Protein AF-A0A538I525-F1 (afdb_monomer_lite)

pLDDT: mean 87.42, std 13.04, range [53.28, 98.25]

Structure (mmCIF, N/CA/C/O backbone):
data_AF-A0A538I525-F1
#
_entry.id   AF-A0A538I525-F1
#
loop_
_atom_site.group_PDB
_atom_site.id
_atom_site.type_symbol
_atom_site.label_atom_id
_atom_site.label_alt_id
_atom_site.label_comp_id
_atom_site.label_asym_id
_atom_site.label_entity_id
_atom_site.label_seq_id
_atom_site.pdbx_PDB_ins_code
_atom_site.Cartn_x
_atom_site.Cartn_y
_atom_site.Cartn_z
_atom_site.occupancy
_atom_site.B_iso_or_equiv
_atom_site.auth_seq_id
_atom_site.auth_comp_id
_atom_site.auth_asym_id
_atom_site.auth_atom_id
_atom_site.pdbx_PDB_model_num
ATOM 1 N N . MET A 1 1 ? 102.175 -45.400 -21.040 1.00 53.28 1 MET A N 1
ATOM 2 C CA . MET A 1 1 ? 102.011 -44.326 -20.028 1.00 53.28 1 MET A CA 1
ATOM 3 C C . MET A 1 1 ? 101.900 -43.017 -20.811 1.00 53.28 1 MET A C 1
ATOM 5 O O . MET A 1 1 ? 102.855 -42.708 -21.497 1.00 53.28 1 MET A O 1
ATOM 9 N N . LYS A 1 2 ? 100.787 -42.285 -20.923 1.00 54.47 2 LYS A N 1
ATOM 10 C CA . LYS A 1 2 ? 99.696 -41.923 -19.998 1.00 54.47 2 LYS A CA 1
ATOM 11 C C . LYS A 1 2 ? 98.365 -41.779 -20.775 1.00 54.47 2 LYS A C 1
ATOM 13 O O . LYS A 1 2 ? 98.416 -41.324 -21.911 1.00 54.47 2 LYS A O 1
ATOM 18 N N . PRO A 1 3 ? 97.205 -42.085 -20.170 1.00 57.78 3 PRO A N 1
ATOM 19 C CA . PRO A 1 3 ? 95.900 -41.742 -20.735 1.00 57.78 3 PRO A CA 1
ATOM 20 C C . PRO A 1 3 ? 95.542 -40.266 -20.467 1.00 57.78 3 PRO A C 1
ATOM 22 O O . PRO A 1 3 ? 95.746 -39.764 -19.357 1.00 57.78 3 PRO A O 1
ATOM 25 N N . GLU A 1 4 ? 95.002 -39.572 -21.472 1.00 63.59 4 GLU A N 1
ATOM 26 C CA . GLU A 1 4 ? 94.373 -38.255 -21.308 1.00 63.59 4 GLU A CA 1
ATOM 27 C C . GLU A 1 4 ? 93.048 -38.390 -20.542 1.00 63.59 4 GLU A C 1
ATOM 29 O O . GLU A 1 4 ? 92.249 -39.293 -20.789 1.00 63.59 4 GLU A O 1
ATOM 34 N N . ARG A 1 5 ? 92.827 -37.503 -19.566 1.00 67.88 5 ARG A N 1
ATOM 35 C CA . ARG A 1 5 ? 91.608 -37.475 -18.744 1.00 67.88 5 ARG A CA 1
ATOM 36 C C . ARG A 1 5 ? 90.490 -36.714 -19.475 1.00 67.88 5 ARG A C 1
ATOM 38 O O . ARG A 1 5 ? 90.783 -35.672 -20.060 1.00 67.88 5 ARG A O 1
ATOM 45 N N . PRO A 1 6 ? 89.217 -37.145 -19.389 1.00 64.31 6 PRO A N 1
ATOM 46 C CA . PRO A 1 6 ? 88.104 -36.377 -19.941 1.00 64.31 6 PRO A CA 1
ATOM 47 C C . PRO A 1 6 ? 87.942 -35.046 -19.189 1.00 64.31 6 PRO A C 1
ATOM 49 O O . PRO A 1 6 ? 88.031 -34.999 -17.957 1.00 64.31 6 PRO A O 1
ATOM 52 N N . ARG A 1 7 ? 87.715 -33.951 -19.932 1.00 65.25 7 ARG A N 1
ATOM 53 C CA . ARG A 1 7 ? 87.391 -32.636 -19.354 1.00 65.25 7 ARG A CA 1
ATOM 54 C C . ARG A 1 7 ? 86.102 -32.744 -18.538 1.00 65.25 7 ARG A C 1
ATOM 56 O O . ARG A 1 7 ? 85.085 -33.207 -19.044 1.00 65.25 7 ARG A O 1
ATOM 63 N N . ARG A 1 8 ? 86.155 -32.275 -17.288 1.00 61.44 8 ARG A N 1
ATOM 64 C CA . ARG A 1 8 ? 84.980 -32.025 -16.445 1.00 61.44 8 ARG A CA 1
ATOM 65 C C . ARG A 1 8 ? 84.056 -31.027 -17.149 1.00 61.44 8 ARG A C 1
ATOM 67 O O . ARG A 1 8 ?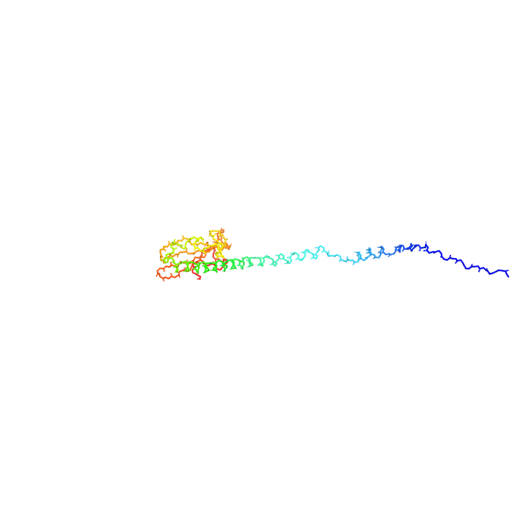 84.501 -29.951 -17.532 1.00 61.44 8 ARG A O 1
ATOM 74 N N . SER A 1 9 ? 82.790 -31.395 -17.297 1.00 62.44 9 SER A N 1
ATOM 75 C CA . SER A 1 9 ? 81.689 -30.505 -17.655 1.00 62.44 9 SER A CA 1
ATOM 76 C C . SER A 1 9 ? 81.381 -29.580 -16.474 1.00 62.44 9 SER A C 1
ATOM 78 O O . SER A 1 9 ? 81.023 -30.062 -15.398 1.00 62.44 9 SER A O 1
ATOM 80 N N . ASP A 1 10 ? 81.553 -28.273 -16.669 1.00 64.31 10 ASP A N 1
ATOM 81 C CA . ASP A 1 10 ? 81.175 -27.247 -15.696 1.00 64.31 10 ASP A CA 1
ATOM 82 C C . ASP A 1 10 ? 79.647 -27.243 -15.487 1.00 64.31 10 ASP A C 1
ATOM 84 O O . ASP A 1 10 ? 78.903 -27.123 -16.462 1.00 64.31 10 ASP A O 1
ATOM 88 N N . PRO A 1 11 ? 79.141 -27.330 -14.244 1.00 60.34 11 PRO A N 1
ATOM 89 C CA . PRO A 1 11 ? 77.705 -27.339 -13.953 1.00 60.34 11 PRO A CA 1
ATOM 90 C C . PRO A 1 11 ? 77.074 -25.937 -13.932 1.00 60.34 11 PRO A C 1
ATOM 92 O O . PRO A 1 11 ? 75.930 -25.791 -13.513 1.00 60.34 11 PRO A O 1
ATOM 95 N N . ASN A 1 12 ? 77.797 -24.898 -14.362 1.00 60.94 12 ASN A N 1
ATOM 96 C CA . ASN A 1 12 ? 77.364 -23.509 -14.216 1.00 60.94 12 ASN A CA 1
ATOM 97 C C . ASN A 1 12 ? 77.136 -22.806 -15.558 1.00 60.94 12 ASN A C 1
ATOM 99 O O . ASN A 1 12 ? 77.513 -21.652 -15.752 1.00 60.94 12 ASN A O 1
ATOM 103 N N . GLN A 1 13 ? 76.500 -23.510 -16.496 1.00 60.50 13 GLN A N 1
ATOM 104 C CA . GLN A 1 13 ? 75.920 -22.876 -17.671 1.00 60.50 13 GLN A CA 1
ATOM 105 C C . GLN A 1 13 ? 74.437 -22.630 -17.403 1.00 60.50 13 GLN A C 1
ATOM 107 O O . GLN A 1 13 ? 73.587 -23.493 -17.612 1.00 60.50 13 GLN A O 1
ATOM 112 N N . ALA A 1 14 ? 74.137 -21.438 -16.885 1.00 59.53 14 ALA A N 1
ATOM 113 C CA . ALA A 1 14 ? 72.773 -20.935 -16.832 1.00 59.53 14 ALA A CA 1
ATOM 114 C C . ALA A 1 14 ? 72.164 -20.993 -18.248 1.00 59.53 14 ALA A C 1
ATOM 116 O O . ALA A 1 14 ? 72.837 -20.578 -19.197 1.00 59.53 14 ALA A O 1
ATOM 117 N N . PRO A 1 15 ? 70.918 -21.469 -18.436 1.00 55.16 15 PRO A N 1
ATOM 118 C CA . PRO A 1 15 ? 70.257 -21.385 -19.730 1.00 55.16 15 PRO A CA 1
ATOM 119 C C . PRO A 1 15 ? 69.886 -19.922 -20.012 1.00 55.16 15 PRO A C 1
ATOM 121 O O . PRO A 1 15 ? 68.769 -19.471 -19.776 1.00 55.16 15 PRO A O 1
ATOM 124 N N . THR A 1 16 ? 70.838 -19.145 -20.520 1.00 62.81 16 THR A N 1
ATOM 125 C CA . THR A 1 16 ? 70.601 -17.832 -21.120 1.00 62.81 16 THR A CA 1
ATOM 126 C C . THR A 1 16 ? 70.180 -18.013 -22.571 1.00 62.81 16 THR A C 1
ATOM 128 O O . THR A 1 16 ? 70.937 -17.763 -23.500 1.00 62.81 16 THR A O 1
ATOM 131 N N . GLN A 1 17 ? 68.922 -18.394 -22.775 1.00 61.09 17 GLN A N 1
ATOM 132 C CA . GLN A 1 17 ? 68.267 -18.213 -24.065 1.00 61.09 17 GLN A CA 1
ATOM 133 C C . GLN A 1 17 ? 66.897 -17.580 -23.818 1.00 61.09 17 GLN A C 1
ATOM 135 O O . GLN A 1 17 ? 65.864 -18.242 -23.785 1.00 61.09 17 GLN A O 1
ATOM 140 N N . LYS A 1 18 ? 66.878 -16.254 -23.630 1.00 59.84 18 LYS A N 1
ATOM 141 C CA . LYS A 1 18 ? 65.666 -15.478 -23.913 1.00 59.84 18 LYS A CA 1
ATOM 142 C C . LYS A 1 18 ? 65.419 -15.639 -25.407 1.00 59.84 18 LYS A C 1
ATOM 144 O O . LYS A 1 18 ? 66.029 -14.924 -26.194 1.00 59.84 18 LYS A O 1
ATOM 149 N N . ASP A 1 19 ? 64.578 -16.593 -25.794 1.00 59.38 19 ASP A N 1
ATOM 150 C CA . ASP A 1 19 ? 64.168 -16.762 -27.182 1.00 59.38 19 ASP A CA 1
ATOM 151 C C . ASP A 1 19 ? 63.598 -15.429 -27.691 1.00 59.38 19 ASP A C 1
ATOM 153 O O . ASP A 1 19 ? 62.492 -15.035 -27.296 1.00 59.38 19 ASP A O 1
ATOM 157 N N . PRO A 1 20 ? 64.290 -14.717 -28.603 1.00 58.16 20 PRO A N 1
ATOM 158 C CA . PRO A 1 20 ? 63.890 -13.376 -29.039 1.00 58.16 20 PRO A CA 1
ATOM 159 C C . PRO A 1 20 ? 62.610 -13.395 -29.899 1.00 58.16 20 PRO A C 1
ATOM 161 O O . PRO A 1 20 ? 62.186 -12.378 -30.439 1.00 58.16 20 PRO A O 1
ATOM 164 N N . LYS A 1 21 ? 61.976 -14.567 -30.033 1.00 57.88 21 LYS A N 1
ATOM 165 C CA . LYS A 1 21 ? 60.817 -14.846 -30.884 1.00 57.88 21 LYS A CA 1
ATOM 166 C C . LYS A 1 21 ? 59.501 -15.006 -30.109 1.00 57.88 21 LYS A C 1
ATOM 168 O O . LYS A 1 21 ? 58.459 -15.146 -30.747 1.00 57.88 21 LYS A O 1
ATOM 173 N N . LEU A 1 22 ? 59.514 -14.980 -28.772 1.00 61.22 22 LEU A N 1
ATOM 174 C CA . LEU A 1 22 ? 58.295 -15.117 -27.955 1.00 61.22 22 LEU A CA 1
ATOM 175 C C . LEU A 1 22 ? 57.516 -13.795 -27.836 1.00 61.22 22 LEU A C 1
ATOM 177 O O . LEU A 1 22 ? 56.303 -13.774 -28.033 1.00 61.22 22 LEU A O 1
ATOM 181 N N . LEU A 1 23 ? 58.217 -12.677 -27.637 1.00 62.69 23 LEU A N 1
ATOM 182 C CA . LEU A 1 23 ? 57.632 -11.329 -27.579 1.00 62.69 23 LEU A CA 1
ATOM 183 C C . LEU A 1 23 ? 56.902 -10.904 -28.875 1.00 62.69 23 LEU A C 1
ATOM 185 O O . LEU A 1 23 ? 55.746 -10.486 -28.788 1.00 62.69 23 LEU A O 1
ATOM 189 N N . PRO A 1 24 ? 57.476 -11.061 -30.088 1.00 65.06 24 PRO A N 1
ATOM 190 C CA . PRO A 1 24 ? 56.773 -10.687 -31.318 1.00 65.06 24 PRO A CA 1
ATOM 191 C C . PRO A 1 24 ? 55.574 -11.598 -31.632 1.00 65.06 24 PRO A C 1
ATOM 193 O O . PRO A 1 24 ? 54.610 -11.147 -32.249 1.00 65.06 24 PRO A O 1
ATOM 196 N N . LYS A 1 25 ? 55.583 -12.863 -31.177 1.00 62.72 25 LYS A N 1
ATOM 197 C CA . LYS A 1 25 ? 54.437 -13.780 -31.325 1.00 62.72 25 LYS A CA 1
ATOM 198 C C . LYS A 1 25 ? 53.246 -13.368 -30.459 1.00 62.72 25 LYS A C 1
ATOM 200 O O . LYS A 1 25 ? 52.113 -13.503 -30.913 1.00 62.72 25 LYS A O 1
ATOM 205 N N . LEU A 1 26 ? 53.484 -12.840 -29.259 1.00 66.31 26 LEU A N 1
ATOM 206 C CA . LEU A 1 26 ? 52.423 -12.336 -28.380 1.00 66.31 26 LEU A CA 1
ATOM 207 C C . LEU A 1 26 ? 51.817 -11.029 -28.917 1.00 66.31 26 LEU A C 1
ATOM 209 O O . LEU A 1 26 ? 50.599 -10.901 -28.977 1.00 66.31 26 LEU A O 1
ATOM 213 N N . ILE A 1 27 ? 52.645 -10.106 -29.419 1.00 70.12 27 ILE A N 1
ATOM 214 C CA . ILE A 1 27 ? 52.174 -8.847 -30.029 1.00 70.12 27 ILE A CA 1
ATOM 215 C C . ILE A 1 27 ? 51.365 -9.109 -31.311 1.00 70.12 27 ILE A C 1
ATOM 217 O O . ILE A 1 27 ? 50.363 -8.441 -31.557 1.00 70.12 27 ILE A O 1
ATOM 221 N N . LYS A 1 28 ? 51.749 -10.113 -32.112 1.00 67.44 28 LYS A N 1
ATOM 222 C CA . LYS A 1 28 ? 50.980 -10.534 -33.294 1.00 67.44 28 LYS A CA 1
ATOM 223 C C . LYS A 1 28 ? 49.601 -11.088 -32.915 1.00 67.44 28 LYS A C 1
ATOM 225 O O . LYS A 1 28 ? 48.612 -10.689 -33.512 1.00 67.44 28 LYS A O 1
ATOM 230 N N . ARG A 1 29 ? 49.520 -11.918 -31.866 1.00 68.50 29 ARG A N 1
ATOM 231 C CA . ARG A 1 29 ? 48.245 -12.445 -31.336 1.00 68.50 29 ARG A CA 1
ATOM 232 C C . ARG A 1 29 ? 47.311 -11.334 -30.839 1.00 68.50 29 ARG A C 1
ATOM 234 O O . ARG A 1 29 ? 46.110 -11.439 -31.040 1.00 68.50 29 ARG A O 1
ATOM 241 N N . LEU A 1 30 ? 47.856 -10.276 -30.233 1.00 66.50 30 LEU A N 1
ATOM 242 C CA . LEU A 1 30 ? 47.084 -9.102 -29.798 1.00 66.50 30 LEU A CA 1
ATOM 243 C C . LEU A 1 30 ? 46.612 -8.229 -30.971 1.00 66.50 30 LEU A C 1
ATOM 245 O O . LEU A 1 30 ? 45.567 -7.601 -30.877 1.00 66.50 30 LEU A O 1
ATOM 249 N N . ARG A 1 31 ? 47.357 -8.196 -32.082 1.00 65.94 31 ARG A N 1
ATOM 250 C CA . ARG A 1 31 ? 46.969 -7.483 -33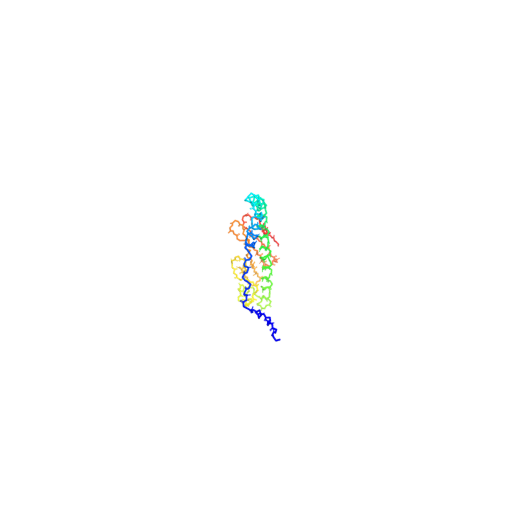.311 1.00 65.94 31 ARG A CA 1
ATOM 251 C C . ARG A 1 31 ? 45.939 -8.252 -34.146 1.00 65.94 31 ARG A C 1
ATOM 253 O O . ARG A 1 31 ? 45.142 -7.634 -34.841 1.00 65.94 31 ARG A O 1
ATOM 260 N N . ASP A 1 32 ? 45.949 -9.580 -34.046 1.00 68.44 32 ASP A N 1
ATOM 261 C CA . ASP A 1 32 ? 44.962 -10.472 -34.666 1.00 68.44 32 ASP A CA 1
ATOM 262 C C . ASP A 1 32 ? 43.661 -10.579 -33.841 1.00 68.44 32 ASP A C 1
ATOM 264 O O . ASP A 1 32 ? 42.664 -11.125 -34.321 1.00 68.44 32 ASP A O 1
ATOM 268 N N . ALA A 1 33 ? 43.640 -10.041 -32.613 1.00 69.81 33 ALA A N 1
ATOM 269 C CA . ALA A 1 33 ? 42.418 -9.864 -31.841 1.00 69.81 33 ALA A CA 1
ATOM 270 C C . ALA A 1 33 ? 41.580 -8.755 -32.493 1.00 69.81 33 ALA A C 1
ATOM 272 O O . ALA A 1 33 ? 41.811 -7.564 -32.288 1.00 69.81 33 ALA A O 1
ATOM 273 N N . ARG A 1 34 ? 40.613 -9.153 -33.326 1.00 75.25 34 ARG A N 1
ATOM 274 C CA . ARG A 1 34 ? 39.615 -8.236 -33.885 1.00 75.25 34 ARG A CA 1
ATOM 275 C C . ARG A 1 34 ? 38.803 -7.660 -32.721 1.00 75.25 34 ARG A C 1
ATOM 277 O O . ARG A 1 34 ? 38.060 -8.390 -32.073 1.00 75.25 34 ARG A O 1
ATOM 284 N N . GLY A 1 35 ? 39.008 -6.381 -32.415 1.00 77.88 35 GLY A N 1
ATOM 285 C CA . GLY A 1 35 ? 38.200 -5.659 -31.434 1.00 77.88 35 GLY A CA 1
ATOM 286 C C . GLY A 1 35 ? 36.785 -5.402 -31.956 1.00 77.88 35 GLY A C 1
ATOM 287 O O . GLY A 1 35 ? 36.571 -5.381 -33.168 1.00 77.88 35 GLY A O 1
ATOM 288 N N . PHE A 1 36 ? 35.839 -5.186 -31.039 1.00 81.94 36 PHE A N 1
ATOM 289 C CA . PHE A 1 36 ? 34.512 -4.664 -31.374 1.00 81.94 36 PHE A CA 1
ATOM 290 C C . PHE A 1 36 ? 34.652 -3.327 -32.107 1.00 81.94 36 PHE A C 1
ATOM 292 O O . PHE A 1 36 ? 35.402 -2.443 -31.686 1.00 81.94 36 PHE A O 1
ATOM 299 N N . THR A 1 37 ? 33.923 -3.170 -33.202 1.00 90.25 37 THR A N 1
ATOM 300 C CA . THR A 1 37 ? 33.818 -1.899 -33.909 1.00 90.25 37 THR A CA 1
ATOM 301 C C . THR A 1 37 ? 32.893 -0.952 -33.143 1.00 90.25 37 THR A C 1
ATOM 303 O O . THR A 1 37 ? 31.924 -1.363 -32.502 1.00 90.25 37 THR A O 1
ATOM 306 N N . LEU A 1 38 ? 33.156 0.355 -33.236 1.00 90.31 38 LEU A N 1
ATOM 307 C CA . LEU A 1 38 ? 32.262 1.371 -32.663 1.00 90.31 38 LEU A CA 1
ATOM 308 C C . LEU A 1 38 ? 30.859 1.315 -33.283 1.00 90.31 38 LEU A C 1
ATOM 310 O O . LEU A 1 38 ? 29.878 1.631 -32.617 1.00 90.31 38 LEU A O 1
ATOM 314 N N . VAL A 1 39 ? 30.762 0.882 -34.543 1.00 93.25 39 VAL A N 1
ATOM 315 C CA . VAL A 1 39 ? 29.488 0.737 -35.255 1.00 93.25 39 VAL A CA 1
ATOM 316 C C . VAL A 1 39 ? 28.662 -0.415 -34.681 1.00 93.25 39 VAL A C 1
ATOM 318 O O . VAL A 1 39 ? 27.460 -0.251 -34.491 1.00 93.25 39 VAL A O 1
ATOM 321 N N . GLU A 1 40 ? 29.286 -1.547 -34.340 1.00 92.19 40 GLU A N 1
ATOM 322 C CA . GLU A 1 40 ? 28.595 -2.668 -33.686 1.00 92.19 40 GLU A CA 1
ATOM 323 C C . GLU A 1 40 ? 28.012 -2.245 -32.336 1.00 92.19 40 GLU A C 1
ATOM 325 O O . GLU A 1 40 ? 26.849 -2.527 -32.055 1.00 92.19 40 GLU A O 1
ATOM 330 N N . LEU A 1 41 ? 28.772 -1.499 -31.530 1.00 92.00 41 LEU A N 1
ATOM 331 C CA . LEU A 1 41 ? 28.257 -0.983 -30.262 1.00 92.00 41 LEU A CA 1
ATOM 332 C C . LEU A 1 41 ? 27.146 0.056 -30.462 1.00 92.00 41 LEU A C 1
ATOM 334 O O . LEU A 1 41 ? 26.173 0.040 -29.711 1.00 92.00 41 LEU A O 1
ATOM 338 N N . LEU A 1 42 ? 27.238 0.907 -31.490 1.00 93.94 42 LEU A N 1
ATOM 339 C CA . LEU A 1 42 ? 26.217 1.914 -31.799 1.00 93.94 42 LEU A CA 1
ATOM 340 C C . LEU A 1 42 ? 24.870 1.275 -32.164 1.00 93.94 42 LEU A C 1
ATOM 342 O O . LEU A 1 42 ? 23.829 1.694 -31.660 1.00 93.94 42 LEU A O 1
ATOM 346 N N . VAL A 1 43 ? 24.871 0.242 -33.009 1.00 95.25 43 VAL A N 1
ATOM 347 C CA . VAL A 1 43 ? 23.628 -0.448 -33.393 1.00 95.25 43 VAL A CA 1
ATOM 348 C C . VAL A 1 43 ? 23.015 -1.182 -32.196 1.00 95.25 43 VAL A C 1
ATOM 350 O O . VAL A 1 43 ? 21.797 -1.165 -32.026 1.00 95.25 43 VAL A O 1
ATOM 353 N N . VAL A 1 44 ? 23.834 -1.772 -31.322 1.00 95.69 44 VAL A N 1
ATOM 354 C CA . VAL A 1 44 ? 23.345 -2.471 -30.123 1.00 95.69 44 VAL A CA 1
ATOM 355 C C . VAL A 1 44 ? 22.647 -1.513 -29.156 1.00 95.69 44 VAL A C 1
ATOM 357 O O . VAL A 1 44 ? 21.529 -1.799 -28.725 1.00 95.69 44 VAL A O 1
ATOM 360 N N . ILE A 1 45 ? 23.249 -0.358 -28.849 1.00 95.69 45 ILE A N 1
ATOM 361 C CA . ILE A 1 45 ? 22.602 0.625 -27.963 1.00 95.69 45 ILE A CA 1
ATOM 362 C C . ILE A 1 45 ? 21.324 1.195 -28.586 1.00 95.69 45 ILE A C 1
ATOM 364 O O . ILE A 1 45 ? 20.363 1.452 -27.865 1.00 95.69 45 ILE A O 1
ATOM 368 N N . LEU A 1 46 ? 21.277 1.330 -29.917 1.00 96.75 46 LEU A N 1
ATOM 369 C CA . LEU A 1 46 ? 20.088 1.781 -30.638 1.00 96.75 46 LEU A CA 1
ATOM 370 C C . LEU A 1 46 ? 18.931 0.784 -30.493 1.00 96.75 46 LEU A C 1
ATOM 372 O O . LEU A 1 46 ? 17.807 1.191 -30.208 1.00 96.75 46 LEU A O 1
ATOM 376 N N . ILE A 1 47 ? 19.195 -0.518 -30.628 1.00 96.50 47 ILE A N 1
ATOM 377 C CA . ILE A 1 47 ? 18.164 -1.553 -30.463 1.00 96.50 47 ILE A CA 1
ATOM 378 C C . ILE A 1 47 ? 17.664 -1.598 -29.011 1.00 96.50 47 ILE A C 1
ATOM 380 O O . ILE A 1 47 ? 16.453 -1.627 -28.784 1.00 96.50 47 ILE A O 1
ATOM 384 N N . ILE A 1 48 ? 18.569 -1.550 -28.023 1.00 96.38 48 ILE A N 1
ATOM 385 C CA . ILE A 1 48 ? 18.192 -1.538 -26.598 1.00 96.38 48 ILE A CA 1
ATOM 386 C C . ILE A 1 48 ? 17.344 -0.301 -26.272 1.00 96.38 48 ILE A C 1
ATOM 388 O O . ILE A 1 48 ? 16.356 -0.425 -25.553 1.00 96.38 48 ILE A O 1
ATOM 392 N N . ALA A 1 49 ? 17.671 0.868 -26.834 1.00 96.69 49 ALA A N 1
ATOM 393 C CA . ALA A 1 49 ? 16.903 2.093 -26.623 1.00 96.69 49 ALA A CA 1
ATOM 394 C C . ALA A 1 49 ? 15.452 1.977 -27.128 1.00 96.69 49 ALA A C 1
ATOM 396 O O . ALA A 1 49 ? 14.530 2.397 -26.430 1.00 96.69 49 ALA A O 1
ATOM 397 N N . ILE A 1 50 ? 15.234 1.363 -28.298 1.00 96.06 50 ILE A N 1
ATOM 398 C CA . ILE A 1 50 ? 13.885 1.153 -28.854 1.00 96.06 50 ILE A CA 1
ATOM 399 C C . ILE A 1 50 ? 13.070 0.213 -27.957 1.00 96.06 50 ILE A C 1
ATOM 401 O O . ILE A 1 50 ? 11.917 0.505 -27.639 1.00 96.06 50 ILE A O 1
ATOM 405 N N . ILE A 1 51 ? 13.668 -0.898 -27.515 1.00 96.50 51 ILE A N 1
ATOM 406 C CA . ILE A 1 51 ? 12.985 -1.866 -26.644 1.00 96.50 51 ILE A CA 1
ATOM 407 C C . ILE A 1 51 ? 12.677 -1.235 -25.281 1.00 96.50 51 ILE A C 1
ATOM 409 O O . ILE A 1 51 ? 11.557 -1.360 -24.786 1.00 96.50 51 ILE A O 1
ATOM 413 N N . ALA A 1 52 ? 13.638 -0.518 -24.691 1.00 94.62 52 ALA A N 1
ATOM 414 C CA . ALA A 1 52 ? 13.473 0.136 -23.397 1.00 94.62 52 ALA A CA 1
ATOM 415 C C . ALA A 1 52 ? 12.348 1.181 -23.415 1.00 94.62 52 ALA A C 1
ATOM 417 O O . ALA A 1 52 ? 11.577 1.249 -22.459 1.00 94.62 52 ALA A O 1
ATOM 418 N N . ALA A 1 53 ? 12.199 1.940 -24.507 1.00 93.31 53 ALA A N 1
ATOM 419 C CA . ALA A 1 53 ? 11.142 2.943 -24.643 1.00 93.31 53 ALA A CA 1
ATOM 420 C C . ALA A 1 53 ? 9.725 2.347 -24.537 1.00 93.31 53 ALA A C 1
ATOM 422 O O . ALA A 1 53 ? 8.833 2.984 -23.980 1.00 93.31 53 ALA A O 1
ATOM 423 N N . ILE A 1 54 ? 9.517 1.123 -25.034 1.00 92.25 54 ILE A N 1
ATOM 424 C CA . ILE A 1 54 ? 8.215 0.436 -24.986 1.00 92.25 54 ILE A CA 1
ATOM 425 C C . ILE A 1 54 ? 8.057 -0.354 -23.679 1.00 92.25 54 ILE A C 1
ATOM 427 O O . ILE A 1 54 ? 6.977 -0.377 -23.091 1.00 92.25 54 ILE A O 1
ATOM 431 N N . ALA A 1 55 ? 9.125 -0.999 -23.208 1.00 91.19 55 ALA A N 1
ATOM 4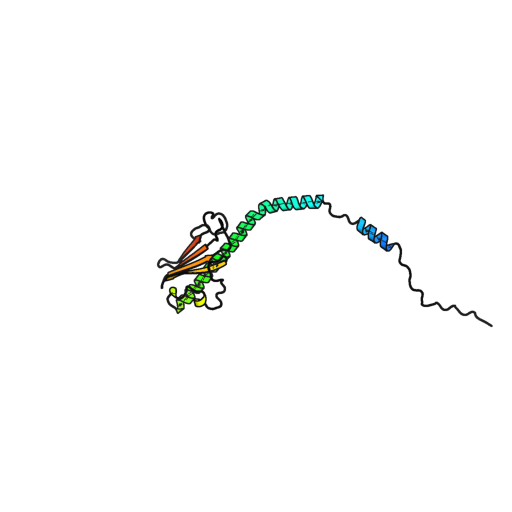32 C CA . ALA A 1 55 ? 9.077 -1.884 -22.048 1.00 91.19 55 ALA A CA 1
ATOM 433 C C . ALA A 1 55 ? 8.973 -1.133 -20.710 1.00 91.19 55 ALA A C 1
ATOM 435 O O . ALA A 1 55 ? 8.278 -1.586 -19.801 1.00 91.19 55 ALA A O 1
ATOM 436 N N . LEU A 1 56 ? 9.638 0.018 -20.580 1.00 89.50 56 LEU A N 1
ATOM 437 C CA . LEU A 1 56 ? 9.705 0.766 -19.325 1.00 89.50 56 LEU A CA 1
ATOM 438 C C . LEU A 1 56 ? 8.336 1.231 -18.787 1.00 89.50 56 LEU A C 1
ATOM 440 O O . LEU A 1 56 ? 8.076 0.984 -17.609 1.00 89.50 56 LEU A O 1
ATOM 444 N N . PRO A 1 57 ? 7.429 1.850 -19.577 1.00 86.56 57 PRO A N 1
ATOM 445 C CA . PRO A 1 57 ? 6.129 2.268 -19.047 1.00 86.56 57 PRO A CA 1
ATOM 446 C C . PRO A 1 57 ? 5.284 1.085 -18.551 1.00 86.56 57 PRO A C 1
ATOM 448 O O . PRO A 1 57 ? 4.616 1.206 -17.526 1.00 86.56 57 PRO A O 1
ATOM 451 N N . ALA A 1 58 ? 5.348 -0.066 -19.229 1.00 88.12 58 ALA A N 1
ATOM 452 C CA . ALA A 1 58 ? 4.660 -1.279 -18.790 1.00 88.12 58 ALA A CA 1
ATOM 453 C C . ALA A 1 58 ? 5.261 -1.832 -17.487 1.00 88.12 58 ALA A C 1
ATOM 455 O O . ALA A 1 58 ? 4.526 -2.191 -16.570 1.00 88.12 58 ALA A O 1
ATOM 456 N N . TYR A 1 59 ? 6.592 -1.852 -17.374 1.00 91.62 59 TYR A N 1
ATOM 457 C CA . TYR A 1 59 ? 7.282 -2.306 -16.166 1.00 91.62 59 TYR A CA 1
ATOM 458 C C . TYR A 1 59 ? 6.907 -1.473 -14.931 1.00 91.62 59 TYR A C 1
ATOM 460 O O . TYR A 1 59 ? 6.592 -2.040 -13.886 1.00 91.62 59 TYR A O 1
ATOM 468 N N . LEU A 1 60 ? 6.853 -0.143 -15.065 1.00 90.31 60 LEU A N 1
ATOM 469 C CA . LEU A 1 60 ? 6.454 0.750 -13.971 1.00 90.31 60 LEU A CA 1
ATOM 470 C C . LEU A 1 60 ? 5.019 0.483 -13.491 1.00 90.31 60 LEU A C 1
ATOM 472 O O . LEU A 1 60 ? 4.732 0.616 -12.305 1.00 90.31 60 LEU A O 1
ATOM 476 N N . ASP A 1 61 ? 4.106 0.093 -14.384 1.00 91.12 61 ASP A N 1
ATOM 477 C CA . ASP A 1 61 ? 2.745 -0.287 -13.989 1.00 91.12 61 ASP A CA 1
ATOM 478 C C . ASP A 1 61 ? 2.704 -1.625 -13.234 1.00 91.12 61 ASP A C 1
ATOM 480 O O . ASP A 1 61 ? 1.980 -1.766 -12.247 1.00 91.12 61 ASP A O 1
ATOM 484 N N . HIS A 1 62 ? 3.512 -2.601 -13.655 1.00 93.38 62 HIS A N 1
ATOM 485 C CA . HIS A 1 62 ? 3.644 -3.875 -12.946 1.00 93.38 62 HIS A CA 1
ATOM 486 C C . HIS A 1 62 ? 4.248 -3.704 -11.551 1.00 93.38 62 HIS A C 1
ATOM 488 O O . HIS A 1 62 ? 3.761 -4.320 -10.603 1.00 93.38 62 HIS A O 1
ATOM 494 N N . GLU A 1 63 ? 5.254 -2.842 -11.408 1.00 94.56 63 GLU A N 1
ATOM 495 C CA . GLU A 1 63 ? 5.834 -2.512 -10.107 1.00 94.56 63 GLU A CA 1
ATOM 496 C C . GLU A 1 63 ? 4.777 -1.906 -9.172 1.00 94.56 63 GLU A C 1
ATOM 498 O O . GLU A 1 63 ? 4.615 -2.367 -8.042 1.00 94.56 63 GLU A O 1
ATOM 503 N N . LYS A 1 64 ? 3.982 -0.947 -9.667 1.00 94.88 64 LYS A N 1
ATOM 504 C CA . LYS A 1 64 ? 2.875 -0.348 -8.905 1.00 94.88 64 LYS A CA 1
ATOM 505 C C . LYS A 1 64 ? 1.830 -1.380 -8.482 1.00 94.88 64 LYS A C 1
ATOM 507 O O . LYS A 1 64 ? 1.380 -1.349 -7.344 1.00 94.88 64 LYS A O 1
ATOM 512 N N . LYS A 1 65 ? 1.464 -2.319 -9.362 1.00 95.00 65 LYS A N 1
ATOM 513 C CA . LYS A 1 65 ? 0.548 -3.426 -9.024 1.00 95.00 65 LYS A CA 1
ATOM 514 C C . LYS A 1 65 ? 1.103 -4.319 -7.913 1.00 95.00 65 LYS A C 1
ATOM 516 O O . LYS A 1 65 ? 0.337 -4.744 -7.054 1.00 95.00 65 LYS A O 1
ATOM 521 N N . GLY A 1 66 ? 2.409 -4.588 -7.916 1.00 96.75 66 GLY A N 1
ATOM 522 C CA . GLY A 1 66 ? 3.072 -5.321 -6.834 1.00 96.75 66 GLY A CA 1
ATOM 523 C C . GLY A 1 66 ? 3.007 -4.561 -5.509 1.00 96.75 66 GLY A C 1
ATOM 524 O O . GLY A 1 66 ? 2.553 -5.104 -4.510 1.00 96.75 66 GLY A O 1
ATOM 525 N N . GLN A 1 67 ? 3.357 -3.274 -5.529 1.00 96.81 67 GLN A N 1
ATOM 526 C CA . GLN A 1 67 ? 3.299 -2.403 -4.349 1.00 96.81 67 GLN A CA 1
ATOM 527 C C . GLN A 1 67 ? 1.875 -2.275 -3.782 1.00 96.81 67 GLN A C 1
ATOM 529 O O . GLN A 1 67 ? 1.688 -2.265 -2.566 1.00 96.81 67 GLN A O 1
ATOM 534 N N . ASP A 1 68 ? 0.872 -2.209 -4.657 1.00 97.06 68 ASP A N 1
ATOM 535 C CA . ASP A 1 68 ? -0.535 -2.214 -4.268 1.00 97.06 68 ASP A CA 1
ATOM 536 C C . ASP A 1 68 ? -0.955 -3.554 -3.650 1.00 97.06 68 ASP A C 1
ATOM 538 O O . ASP A 1 68 ? -1.628 -3.562 -2.623 1.00 97.06 68 ASP A O 1
ATOM 542 N N . SER A 1 69 ? -0.524 -4.682 -4.224 1.00 97.25 69 SER A N 1
ATOM 543 C CA . SER A 1 69 ? -0.771 -6.019 -3.664 1.00 97.25 69 SER A CA 1
ATOM 544 C C . SER A 1 69 ? -0.149 -6.187 -2.275 1.00 97.25 69 SER A C 1
ATOM 546 O O . SER A 1 69 ? -0.750 -6.815 -1.400 1.00 97.25 69 SER A O 1
ATOM 548 N N . ASP A 1 70 ? 1.040 -5.626 -2.052 1.00 97.62 70 ASP A N 1
ATOM 549 C CA . ASP A 1 70 ? 1.694 -5.640 -0.742 1.00 97.62 70 ASP A CA 1
ATOM 550 C C . ASP A 1 70 ? 0.890 -4.823 0.277 1.00 97.62 70 ASP A C 1
ATOM 552 O O . ASP A 1 70 ? 0.633 -5.289 1.388 1.00 97.62 70 ASP A O 1
ATOM 556 N N . ALA A 1 71 ? 0.430 -3.626 -0.102 1.00 97.88 71 ALA A N 1
ATOM 557 C CA . ALA A 1 71 ? -0.419 -2.800 0.755 1.00 97.88 71 ALA A CA 1
ATOM 558 C C . ALA A 1 71 ? -1.763 -3.477 1.060 1.00 97.88 71 ALA A C 1
ATOM 560 O O . ALA A 1 71 ? -2.228 -3.439 2.198 1.00 97.88 71 ALA A O 1
ATOM 561 N N . GLU A 1 72 ? -2.361 -4.145 0.074 1.00 97.06 72 GLU A N 1
ATOM 562 C CA . GLU A 1 72 ? -3.582 -4.926 0.247 1.00 97.06 72 GLU A CA 1
ATOM 563 C C . GLU A 1 72 ? -3.401 -6.034 1.298 1.00 97.06 72 GLU A C 1
ATOM 565 O O . GLU A 1 72 ? -4.199 -6.171 2.233 1.00 97.06 72 GLU A O 1
ATOM 570 N N . SER A 1 73 ? -2.319 -6.805 1.167 1.00 97.19 73 SER A N 1
ATOM 571 C CA . SER A 1 73 ? -1.948 -7.857 2.114 1.00 97.19 73 SER A CA 1
ATOM 572 C C . SER A 1 73 ? -1.703 -7.282 3.510 1.00 97.19 73 SER A C 1
ATOM 574 O O . SER A 1 73 ? -2.263 -7.766 4.494 1.00 97.19 73 SER A O 1
ATOM 576 N N . ASN A 1 74 ? -0.955 -6.181 3.600 1.00 97.81 74 ASN A N 1
ATOM 577 C CA . ASN A 1 74 ? -0.665 -5.499 4.858 1.00 97.81 74 ASN A CA 1
ATOM 578 C C . ASN A 1 74 ? -1.935 -4.979 5.545 1.00 97.81 74 ASN A C 1
ATOM 580 O O . ASN A 1 74 ? -2.055 -5.112 6.763 1.00 97.81 74 ASN A O 1
ATOM 584 N N . ALA A 1 75 ? -2.915 -4.465 4.793 1.00 97.44 75 ALA A N 1
ATOM 585 C CA . ALA A 1 75 ? -4.210 -4.067 5.346 1.00 97.44 75 ALA A CA 1
ATOM 586 C C . ALA A 1 75 ? -4.957 -5.264 5.962 1.00 97.44 75 ALA A C 1
ATOM 588 O O . ALA A 1 75 ? -5.468 -5.168 7.078 1.00 97.44 75 ALA A O 1
ATOM 589 N N . ARG A 1 76 ? -4.989 -6.416 5.274 1.00 96.75 76 ARG A N 1
ATOM 590 C CA . ARG A 1 76 ? -5.620 -7.654 5.780 1.00 96.75 76 ARG A CA 1
ATOM 591 C C . ARG A 1 76 ? -4.890 -8.216 7.007 1.00 96.75 76 ARG A C 1
ATOM 593 O O . ARG A 1 76 ? -5.529 -8.685 7.954 1.00 96.75 76 ARG A O 1
ATOM 600 N N . ASN A 1 77 ? -3.562 -8.139 7.010 1.00 96.75 77 ASN A N 1
ATOM 601 C CA . ASN A 1 77 ? -2.736 -8.553 8.140 1.00 96.75 77 ASN A CA 1
ATOM 602 C C . ASN A 1 77 ? -2.981 -7.655 9.357 1.00 96.75 77 ASN A C 1
ATOM 604 O O . ASN A 1 77 ? -3.175 -8.177 10.453 1.00 96.75 77 ASN A O 1
ATOM 608 N N . LEU A 1 78 ? -3.054 -6.330 9.170 1.00 97.00 78 LEU A N 1
ATOM 609 C CA . LEU A 1 78 ? -3.379 -5.398 10.251 1.00 97.00 78 LEU A CA 1
ATOM 610 C C . LEU A 1 78 ? -4.768 -5.685 10.829 1.00 97.00 78 LEU A C 1
ATOM 612 O O . LEU A 1 78 ? -4.900 -5.764 12.045 1.00 97.00 78 LEU A O 1
ATOM 616 N N . VAL A 1 79 ? -5.781 -5.916 9.988 1.00 95.88 79 VAL A N 1
ATOM 617 C CA . VAL A 1 79 ? -7.124 -6.310 10.453 1.00 95.88 79 VAL A CA 1
ATOM 618 C C . VAL A 1 79 ? -7.051 -7.530 11.364 1.00 95.88 79 VAL A C 1
ATOM 620 O O . VAL A 1 79 ? -7.573 -7.495 12.468 1.00 95.88 79 VAL A O 1
ATOM 623 N N . SER A 1 80 ? -6.313 -8.570 10.972 1.00 95.19 80 SER A N 1
ATOM 624 C CA . SER A 1 80 ? -6.159 -9.775 11.801 1.00 95.19 80 SER A CA 1
ATOM 625 C C . SER A 1 80 ? -5.577 -9.469 13.192 1.00 95.19 80 SER A C 1
ATO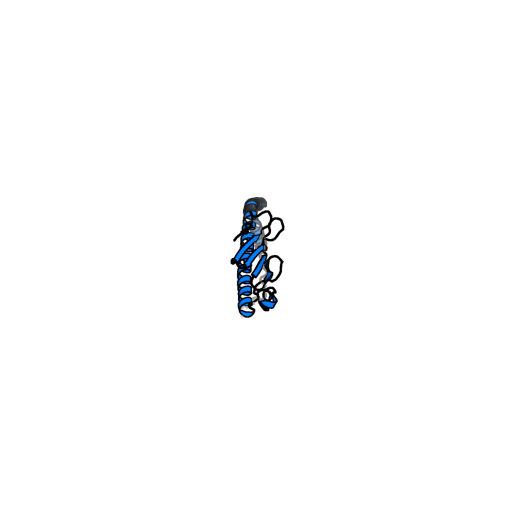M 627 O O . SER A 1 80 ? -5.936 -10.121 14.171 1.00 95.19 80 SER A O 1
ATOM 629 N N . LYS A 1 81 ? -4.699 -8.464 13.301 1.00 95.31 81 LYS A N 1
ATOM 630 C CA . LYS A 1 81 ? -4.129 -7.994 14.576 1.00 95.31 81 LYS A CA 1
ATOM 631 C C . LYS A 1 81 ? -5.125 -7.157 15.382 1.00 95.31 81 LYS A C 1
ATOM 633 O O . LYS A 1 81 ? -5.194 -7.321 16.597 1.00 95.31 81 LYS A O 1
ATOM 638 N N . VAL A 1 82 ? -5.909 -6.310 14.715 1.00 96.06 82 VAL A N 1
ATOM 639 C CA . VAL A 1 82 ? -6.991 -5.520 15.326 1.00 96.06 82 VAL A CA 1
ATOM 640 C C . VAL A 1 82 ? -8.056 -6.434 15.935 1.00 96.06 82 VAL A C 1
ATOM 642 O O . VAL A 1 82 ? -8.397 -6.264 17.102 1.00 96.06 82 VAL A O 1
ATOM 645 N N . GLU A 1 83 ? -8.502 -7.456 15.202 1.00 94.75 83 GLU A N 1
ATOM 646 C CA . GLU A 1 83 ? -9.474 -8.444 15.695 1.00 94.75 83 GLU A CA 1
ATOM 647 C C . GLU A 1 83 ? -8.921 -9.253 16.881 1.00 94.75 83 GLU A C 1
ATOM 649 O O . GLU A 1 83 ? -9.627 -9.514 17.854 1.00 94.75 83 GLU A O 1
ATOM 654 N N . LEU A 1 84 ? -7.634 -9.622 16.841 1.00 94.25 84 LEU A N 1
ATOM 655 C CA . LEU A 1 84 ? -6.985 -10.320 17.953 1.00 94.25 84 LEU A CA 1
ATOM 656 C C . LEU A 1 84 ? -6.911 -9.448 19.214 1.00 94.25 84 LEU A C 1
ATOM 658 O O . LEU A 1 84 ? -7.139 -9.945 20.314 1.00 94.25 84 LEU A O 1
ATOM 662 N N . CYS A 1 85 ? -6.604 -8.160 19.061 1.00 95.06 85 CYS A N 1
ATOM 663 C CA . CYS A 1 85 ? -6.624 -7.214 20.172 1.00 95.06 85 CYS A CA 1
ATOM 664 C C . CYS A 1 85 ? -8.041 -7.098 20.759 1.00 95.06 85 CYS A C 1
ATOM 666 O O . CYS A 1 85 ? -8.220 -7.271 21.968 1.00 95.06 85 CYS A O 1
ATOM 668 N N . TYR A 1 86 ? -9.055 -6.944 19.900 1.00 95.44 86 TYR A N 1
ATOM 669 C CA . TYR A 1 86 ? -10.458 -6.864 20.311 1.00 95.44 86 TYR A CA 1
ATOM 670 C C . TYR A 1 86 ? -10.929 -8.097 21.086 1.00 95.44 86 TYR A C 1
ATOM 672 O O . TYR A 1 86 ? -11.661 -7.962 22.061 1.00 95.44 86 TYR A O 1
ATOM 680 N N . ALA A 1 87 ? -10.462 -9.294 20.724 1.00 95.19 87 ALA A N 1
ATOM 681 C CA . ALA A 1 87 ? -10.794 -10.527 21.441 1.00 95.19 87 ALA A CA 1
ATOM 682 C C . ALA A 1 87 ? -10.364 -10.526 22.924 1.00 95.19 87 ALA A C 1
ATOM 684 O O . ALA A 1 87 ? -10.835 -11.361 23.693 1.00 95.19 87 ALA A O 1
ATOM 685 N N . THR A 1 88 ? -9.473 -9.614 23.326 1.00 94.19 88 THR A N 1
ATOM 686 C CA . THR A 1 88 ? -9.026 -9.459 24.719 1.00 94.19 88 THR A CA 1
ATOM 687 C C . THR A 1 88 ? -9.528 -8.177 25.382 1.00 94.19 88 THR A C 1
ATOM 689 O O . THR A 1 88 ? -9.786 -8.192 26.584 1.00 94.19 88 THR A O 1
ATOM 692 N N . SER A 1 89 ? -9.675 -7.081 24.630 1.00 94.44 89 SER A N 1
ATOM 693 C CA . SER A 1 89 ? -10.118 -5.783 25.159 1.00 94.44 89 SER A CA 1
ATOM 694 C C . SER A 1 89 ? -11.634 -5.569 25.103 1.00 94.44 89 SER A C 1
ATOM 696 O O . SER A 1 89 ? -12.152 -4.748 25.859 1.00 94.44 89 SER A O 1
ATOM 698 N N . GLU A 1 90 ? -12.329 -6.253 24.187 1.00 95.44 90 GLU A N 1
ATOM 699 C CA . GLU A 1 90 ? -13.725 -6.001 23.792 1.00 95.44 90 GLU A CA 1
ATOM 700 C C . GLU A 1 90 ? -13.998 -4.529 23.399 1.00 95.44 90 GLU A C 1
ATOM 702 O O . GLU A 1 90 ? -15.122 -4.021 23.506 1.00 95.44 90 GLU A O 1
ATOM 707 N N . ASP A 1 91 ? -12.951 -3.824 22.956 1.00 96.25 91 ASP A N 1
ATOM 708 C CA . ASP A 1 91 ? -12.982 -2.402 22.621 1.00 96.25 91 ASP A CA 1
ATOM 709 C C . ASP A 1 91 ? -11.888 -2.048 21.597 1.00 96.25 91 ASP A C 1
ATOM 711 O O . ASP A 1 91 ? -10.693 -2.093 21.915 1.00 96.25 91 ASP A O 1
ATOM 715 N N . TYR A 1 92 ? -12.273 -1.665 20.369 1.00 96.31 92 TYR A N 1
ATOM 716 C CA . TYR A 1 92 ? -11.289 -1.292 19.342 1.00 96.31 92 TYR A CA 1
ATOM 717 C C . TYR A 1 92 ? -10.568 0.028 19.635 1.00 96.31 92 TYR A C 1
ATOM 719 O O . TYR A 1 92 ? -9.511 0.262 19.054 1.00 96.31 92 TYR A O 1
ATOM 727 N N . THR A 1 93 ? -11.068 0.881 20.538 1.00 97.00 93 THR A N 1
ATOM 728 C CA . THR A 1 93 ? -10.339 2.101 20.945 1.00 97.00 93 THR A CA 1
ATOM 729 C C . THR A 1 93 ? -9.039 1.789 21.679 1.00 97.00 93 THR A C 1
ATOM 731 O O . THR A 1 93 ? -8.173 2.646 21.780 1.00 97.00 93 THR A O 1
ATOM 734 N N . GLN A 1 94 ? -8.878 0.555 22.163 1.00 95.81 94 GLN A N 1
ATOM 735 C CA . GLN A 1 94 ? -7.627 0.068 22.741 1.00 95.81 94 GLN A CA 1
ATOM 736 C C . GLN A 1 94 ? -6.723 -0.612 21.702 1.00 95.81 94 GLN A C 1
ATOM 738 O O . GLN A 1 94 ? -5.634 -1.056 22.045 1.00 95.81 94 GLN A O 1
ATOM 743 N N . CYS A 1 95 ? -7.166 -0.695 20.445 1.00 94.81 95 CYS A N 1
ATOM 744 C CA . CYS A 1 95 ? -6.537 -1.422 19.34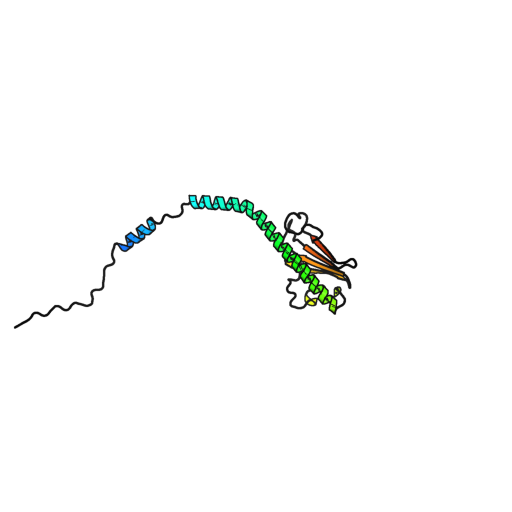5 1.00 94.81 95 CYS A CA 1
ATOM 745 C C . CYS A 1 95 ? -6.193 -0.479 18.186 1.00 94.81 95 CYS A C 1
ATOM 747 O O . CYS A 1 95 ? -6.403 -0.814 17.021 1.00 94.81 95 CYS A O 1
ATOM 749 N N . ASP A 1 96 ? -5.711 0.724 18.493 1.00 94.69 96 ASP A N 1
ATOM 750 C CA . ASP A 1 96 ? -5.469 1.783 17.511 1.00 94.69 96 ASP A CA 1
ATOM 751 C C . ASP A 1 96 ? -4.021 2.298 17.489 1.00 94.69 96 ASP A C 1
ATOM 753 O O . ASP A 1 96 ? -3.688 3.177 16.697 1.00 94.69 96 ASP A O 1
ATOM 757 N N . THR A 1 97 ? -3.136 1.727 18.308 1.00 93.19 97 THR A N 1
ATOM 758 C CA . THR A 1 97 ? -1.713 2.082 18.366 1.00 93.19 97 THR A CA 1
ATOM 759 C C . THR A 1 97 ? -0.827 0.869 18.127 1.00 93.19 97 THR A C 1
ATOM 761 O O . THR A 1 97 ? -1.202 -0.260 18.427 1.00 93.19 97 THR A O 1
ATOM 764 N N . GLN A 1 98 ? 0.405 1.094 17.662 1.00 92.81 98 GLN A N 1
ATOM 765 C CA . GLN A 1 98 ? 1.391 0.017 17.525 1.00 92.81 98 GLN A CA 1
ATOM 766 C C . GLN A 1 98 ? 1.601 -0.750 18.838 1.00 92.81 98 GLN A C 1
ATOM 768 O O . GLN A 1 98 ? 1.685 -1.974 18.832 1.00 92.81 98 GLN A O 1
ATOM 773 N N . ALA A 1 99 ? 1.655 -0.032 19.965 1.00 91.19 99 ALA A N 1
ATOM 774 C CA . ALA A 1 99 ? 1.884 -0.623 21.279 1.00 91.19 99 ALA A CA 1
ATOM 775 C C . ALA A 1 99 ? 0.781 -1.615 21.684 1.00 91.19 99 ALA A C 1
ATOM 777 O O . ALA A 1 99 ? 1.081 -2.600 22.359 1.00 91.19 99 ALA A O 1
ATOM 778 N N . ALA A 1 100 ? -0.459 -1.405 21.227 1.00 91.12 100 ALA A N 1
ATOM 779 C CA . ALA A 1 100 ? -1.576 -2.316 21.472 1.00 91.12 100 ALA A CA 1
ATOM 780 C C . ALA A 1 100 ? -1.377 -3.706 20.842 1.00 91.12 100 ALA A C 1
ATOM 782 O O . ALA A 1 100 ? -1.949 -4.688 21.308 1.00 91.12 100 ALA A O 1
ATOM 783 N N . PHE A 1 101 ? -0.541 -3.809 19.807 1.00 90.12 101 PHE A N 1
ATOM 784 C CA . PHE A 1 101 ? -0.267 -5.061 19.098 1.00 90.12 101 PHE A CA 1
ATOM 785 C C . PHE A 1 101 ? 1.044 -5.738 19.522 1.00 90.12 101 PHE A C 1
ATOM 787 O O . PHE A 1 101 ? 1.407 -6.776 18.966 1.00 90.12 101 PHE A O 1
ATOM 794 N N . GLY A 1 102 ? 1.748 -5.172 20.506 1.00 85.50 102 GLY A N 1
ATOM 795 C CA . GLY A 1 102 ? 3.045 -5.654 20.973 1.00 85.50 102 GLY A CA 1
ATOM 796 C C . GLY A 1 102 ? 4.235 -5.138 20.157 1.00 85.50 102 GLY A C 1
ATOM 797 O O . GLY A 1 102 ? 4.103 -4.351 19.223 1.00 85.50 102 GLY A O 1
ATOM 798 N N . THR A 1 103 ? 5.440 -5.564 20.544 1.00 76.75 103 THR A N 1
ATOM 799 C CA . THR A 1 103 ? 6.705 -5.053 19.982 1.00 76.75 103 THR A CA 1
ATOM 800 C C . THR A 1 103 ? 7.047 -5.607 18.601 1.00 76.75 103 THR A C 1
ATOM 802 O O . THR A 1 103 ? 7.880 -5.024 17.915 1.00 76.75 103 THR A O 1
ATOM 805 N N . ASP A 1 104 ? 6.427 -6.717 18.194 1.00 82.25 104 ASP A N 1
ATOM 806 C CA . ASP A 1 104 ? 6.631 -7.342 16.886 1.00 82.25 104 ASP A CA 1
ATOM 807 C C . ASP A 1 104 ? 5.297 -7.471 16.141 1.00 82.25 104 ASP A C 1
ATOM 809 O O . ASP A 1 104 ? 4.593 -8.483 16.202 1.00 82.25 104 ASP A O 1
ATOM 813 N N . LEU A 1 105 ? 4.922 -6.389 15.459 1.00 87.56 105 LEU A N 1
ATOM 814 C CA . LEU A 1 105 ? 3.730 -6.357 14.615 1.00 87.56 105 LEU A CA 1
ATOM 815 C C . LEU A 1 105 ? 3.948 -7.118 13.293 1.00 87.56 105 LEU A C 1
ATOM 817 O O . LEU A 1 105 ? 2.975 -7.544 12.669 1.00 87.56 105 LEU A O 1
ATOM 821 N N . GLY A 1 106 ? 5.203 -7.277 12.853 1.00 91.50 106 GLY A N 1
ATOM 822 C CA . GLY A 1 106 ? 5.542 -7.739 11.504 1.00 91.50 106 GLY A CA 1
ATOM 823 C C . GLY A 1 106 ? 5.082 -6.797 10.380 1.00 91.50 106 GLY A C 1
ATOM 824 O O . GLY A 1 106 ? 5.106 -7.185 9.216 1.00 91.50 106 GLY A O 1
ATOM 825 N N . LEU A 1 107 ? 4.640 -5.580 10.720 1.00 94.38 107 LEU A N 1
ATOM 826 C CA . LEU A 1 107 ? 4.218 -4.524 9.799 1.00 94.38 107 LEU A CA 1
ATOM 827 C C . LEU A 1 107 ? 4.829 -3.199 10.258 1.00 94.38 107 LEU A C 1
ATOM 829 O O . LEU A 1 107 ? 4.911 -2.932 11.461 1.00 94.38 107 LEU A O 1
ATOM 833 N N . ASP A 1 108 ? 5.195 -2.350 9.303 1.00 95.62 108 ASP A N 1
ATOM 834 C CA . ASP A 1 108 ? 5.670 -1.005 9.604 1.00 95.62 108 ASP A CA 1
ATOM 835 C C . ASP A 1 108 ? 4.482 -0.114 9.982 1.00 95.62 108 ASP A C 1
ATOM 837 O O . ASP A 1 108 ? 3.578 0.113 9.179 1.00 95.62 108 ASP A O 1
ATOM 841 N N . TRP A 1 109 ? 4.470 0.396 11.212 1.00 96.19 109 TRP A N 1
ATOM 842 C CA . TRP A 1 109 ? 3.407 1.277 11.691 1.00 96.19 109 TRP A CA 1
ATOM 843 C C . TRP A 1 109 ? 3.651 2.737 11.294 1.00 96.19 109 TRP A C 1
ATOM 845 O O . TRP A 1 109 ? 4.760 3.254 11.443 1.00 96.19 109 TRP A O 1
ATOM 855 N N . GLY A 1 110 ? 2.600 3.423 10.847 1.00 95.81 110 GLY A N 1
ATOM 856 C CA . GLY A 1 110 ? 2.611 4.855 10.563 1.00 95.81 110 GLY A CA 1
ATOM 857 C C . GLY A 1 110 ? 1.785 5.235 9.337 1.00 95.81 110 GLY A C 1
ATOM 858 O O . GLY A 1 110 ? 0.915 4.495 8.882 1.00 95.81 110 GLY A O 1
ATOM 859 N N . THR A 1 111 ? 2.049 6.432 8.818 1.00 95.81 111 THR A N 1
ATOM 860 C CA . THR A 1 111 ? 1.300 7.056 7.715 1.00 95.81 111 THR A CA 1
ATOM 861 C C . THR A 1 111 ? 2.172 7.359 6.492 1.00 95.81 111 THR A C 1
ATOM 863 O O . THR A 1 111 ? 1.772 8.129 5.621 1.00 95.81 111 THR A O 1
ATOM 866 N N . ASN A 1 112 ? 3.359 6.754 6.399 1.00 96.94 112 ASN A N 1
ATOM 867 C CA . ASN A 1 112 ? 4.235 6.866 5.232 1.00 96.94 112 ASN A CA 1
ATOM 868 C C . ASN A 1 112 ? 4.029 5.698 4.247 1.00 96.94 112 ASN A C 1
ATOM 870 O O . ASN A 1 112 ? 3.407 4.690 4.589 1.00 96.94 112 ASN A O 1
ATOM 874 N N . PRO A 1 113 ? 4.580 5.784 3.023 1.00 96.81 113 PRO A N 1
ATOM 875 C CA . PRO A 1 113 ? 4.481 4.706 2.044 1.00 96.81 113 PRO A CA 1
ATOM 876 C C . PRO A 1 113 ? 5.068 3.382 2.548 1.00 96.81 113 PRO A C 1
ATOM 878 O O . PRO A 1 113 ? 6.197 3.328 3.033 1.00 96.81 113 PRO A O 1
ATOM 881 N N . GLY A 1 114 ? 4.310 2.300 2.385 1.00 97.25 114 GLY A N 1
ATOM 882 C CA . GLY A 1 114 ? 4.619 0.966 2.900 1.00 97.25 114 GLY A CA 1
ATOM 883 C C . GLY A 1 114 ? 4.146 0.710 4.332 1.00 97.25 114 GLY A C 1
ATOM 884 O O . GLY A 1 114 ? 4.315 -0.408 4.809 1.00 97.25 114 GLY A O 1
ATOM 885 N N . GLN A 1 115 ? 3.560 1.705 5.006 1.00 97.56 115 GLN A N 1
ATOM 886 C CA . GLN A 1 115 ? 3.142 1.596 6.403 1.00 97.56 115 GLN A CA 1
ATOM 887 C C . GLN A 1 115 ? 1.638 1.361 6.558 1.00 97.56 115 GLN A C 1
ATOM 889 O O . GLN A 1 115 ? 0.844 1.596 5.641 1.00 97.56 115 GLN A O 1
ATOM 894 N N . VAL A 1 116 ? 1.258 0.909 7.751 1.00 98.06 116 VAL A N 1
ATOM 895 C CA . VAL A 1 116 ? -0.125 0.675 8.163 1.00 98.06 116 VAL A CA 1
ATOM 896 C C . VAL A 1 116 ? -0.481 1.467 9.417 1.00 98.06 116 VAL A C 1
ATOM 898 O O . VAL A 1 116 ? 0.367 1.728 10.269 1.00 98.06 116 VAL A O 1
ATOM 901 N N . SER A 1 117 ? -1.755 1.816 9.567 1.00 97.44 117 SER A N 1
ATOM 902 C CA . SER A 1 117 ? -2.271 2.445 10.7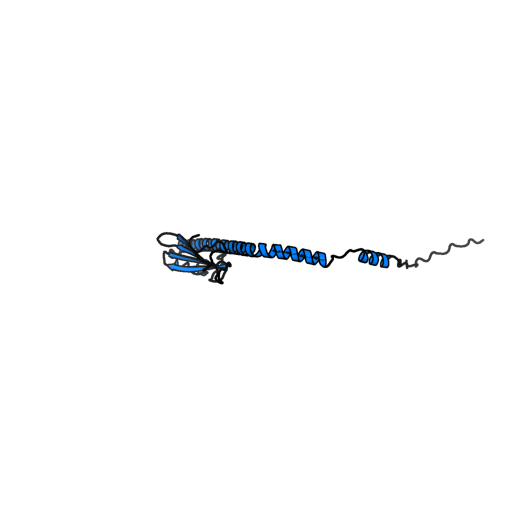87 1.00 97.44 117 SER A CA 1
ATOM 903 C C . SER A 1 117 ? -3.771 2.230 10.949 1.00 97.44 117 SER A C 1
ATOM 905 O O . SER A 1 117 ? -4.498 2.032 9.972 1.00 97.44 117 SER A O 1
ATOM 907 N N . VAL A 1 118 ? -4.250 2.312 12.187 1.00 97.69 118 VAL A N 1
ATOM 908 C CA . VAL A 1 118 ? -5.676 2.473 12.488 1.00 97.69 118 VAL A CA 1
ATOM 909 C C . VAL A 1 118 ? -5.950 3.970 12.585 1.00 97.69 118 VAL A C 1
ATOM 911 O O . VAL A 1 118 ? -5.379 4.657 13.423 1.00 97.69 118 VAL A O 1
ATOM 914 N N . VAL A 1 119 ? -6.780 4.493 11.685 1.00 96.31 119 VAL A N 1
ATOM 915 C CA . VAL A 1 119 ? -7.016 5.944 11.550 1.00 96.31 119 VAL A CA 1
ATOM 916 C C . VAL A 1 119 ? -8.215 6.431 12.355 1.00 96.31 119 VAL A C 1
ATOM 918 O O . VAL A 1 119 ? -8.369 7.627 12.583 1.00 96.31 119 VAL A O 1
ATOM 921 N N . SER A 1 120 ? -9.086 5.512 12.765 1.00 95.81 120 SER A N 1
ATOM 922 C CA . SER A 1 120 ? -10.208 5.792 13.656 1.00 95.81 120 SER A CA 1
ATOM 923 C C . SER A 1 120 ? -10.682 4.502 14.303 1.00 95.81 120 SER A C 1
ATOM 925 O O . SER A 1 120 ? -10.812 3.495 13.604 1.00 95.81 120 SER A O 1
ATOM 927 N N . ALA A 1 121 ? -11.019 4.555 15.586 1.00 96.81 121 ALA A N 1
ATOM 928 C CA . ALA A 1 121 ? -11.649 3.461 16.306 1.00 96.81 121 ALA A CA 1
ATOM 929 C C . ALA A 1 121 ? -12.737 3.999 17.247 1.00 96.81 121 ALA A C 1
ATOM 931 O O . ALA A 1 121 ? -12.607 5.071 17.835 1.00 96.81 121 ALA A O 1
ATOM 932 N N . THR A 1 122 ? -13.824 3.248 17.370 1.00 96.75 122 THR A N 1
ATOM 933 C CA . THR A 1 122 ? -14.812 3.347 18.449 1.00 96.75 122 THR A CA 1
ATOM 934 C C . THR A 1 122 ? -14.855 2.005 19.165 1.00 96.75 122 THR A C 1
ATOM 936 O O . THR A 1 122 ? -14.152 1.081 18.773 1.00 96.75 122 THR A O 1
ATOM 939 N N . LYS A 1 123 ? -15.717 1.838 20.171 1.00 95.44 123 LYS A N 1
ATOM 940 C CA . LYS A 1 123 ? -15.836 0.544 20.848 1.00 95.44 123 LYS A CA 1
ATOM 941 C C . LYS A 1 123 ? -16.107 -0.620 19.884 1.00 95.44 123 LYS A C 1
ATOM 943 O O . LYS A 1 123 ? -15.537 -1.687 20.058 1.00 95.44 123 LYS A O 1
ATOM 948 N N . ASN A 1 124 ? -16.926 -0.398 18.851 1.00 94.75 124 ASN A N 1
ATOM 949 C CA . ASN A 1 124 ? -17.432 -1.461 17.971 1.00 94.75 124 ASN A CA 1
ATOM 950 C C . ASN A 1 124 ? -17.103 -1.253 16.486 1.00 94.75 124 ASN A C 1
ATOM 952 O O . ASN A 1 124 ? -17.566 -2.020 15.650 1.00 94.75 124 ASN A O 1
ATOM 956 N N . THR A 1 125 ? -16.377 -0.197 16.126 1.00 96.69 125 THR A N 1
ATOM 957 C CA . THR A 1 125 ? -16.032 0.096 14.729 1.00 96.69 125 THR A CA 1
ATOM 958 C C . THR A 1 125 ? -14.592 0.556 14.629 1.00 96.69 125 THR A C 1
ATOM 960 O O . THR A 1 125 ? -14.061 1.146 15.568 1.00 96.69 125 THR A O 1
ATOM 963 N N . TYR A 1 126 ? -13.962 0.338 13.481 1.00 97.31 126 TYR A N 1
ATOM 964 C CA . TYR A 1 126 ? -12.644 0.894 13.201 1.00 97.31 126 TYR A CA 1
ATOM 965 C C . TYR A 1 126 ? -12.455 1.143 11.709 1.00 97.31 126 TYR A C 1
ATOM 967 O O . TYR A 1 126 ? -13.197 0.630 10.873 1.00 97.31 126 TYR A O 1
ATOM 975 N N . LYS A 1 127 ? -11.420 1.911 11.378 1.00 97.69 127 LYS A N 1
ATOM 976 C CA . LYS A 1 127 ? -10.882 2.034 10.027 1.00 97.69 127 LYS A CA 1
ATOM 977 C C . LYS A 1 127 ? -9.377 1.824 10.078 1.00 97.69 127 LYS A C 1
ATOM 979 O O . LYS A 1 127 ? -8.656 2.612 10.685 1.00 97.69 127 LYS A O 1
ATOM 984 N N . ALA A 1 128 ? -8.919 0.766 9.429 1.00 97.56 128 ALA A N 1
ATOM 985 C CA . ALA A 1 128 ? -7.514 0.455 9.228 1.00 97.56 128 ALA A CA 1
ATOM 986 C C . ALA A 1 128 ? -7.094 0.876 7.819 1.00 97.56 128 ALA A C 1
ATOM 988 O O . ALA A 1 128 ? -7.888 0.805 6.879 1.00 97.56 128 ALA A O 1
ATOM 989 N N . THR A 1 129 ? -5.850 1.316 7.670 1.00 98.06 129 THR A N 1
ATOM 990 C CA . THR A 1 129 ? -5.280 1.734 6.390 1.00 98.06 129 THR A CA 1
ATOM 991 C C . THR A 1 129 ? -3.899 1.135 6.173 1.00 98.06 129 THR A C 1
ATOM 993 O O . THR A 1 129 ? -3.146 0.943 7.126 1.00 98.06 129 THR A O 1
ATOM 996 N N . ALA A 1 130 ? -3.575 0.865 4.913 1.00 98.25 130 ALA A N 1
ATOM 997 C CA . ALA A 1 130 ? -2.240 0.548 4.432 1.00 98.25 130 ALA A CA 1
ATOM 998 C C . ALA A 1 130 ? -1.919 1.450 3.239 1.00 98.25 130 ALA A C 1
ATOM 1000 O O . ALA A 1 130 ? -2.717 1.569 2.303 1.00 98.25 130 ALA A O 1
ATOM 1001 N N . ILE A 1 131 ? -0.761 2.098 3.272 1.00 97.62 131 ILE A N 1
ATOM 1002 C CA . ILE A 1 131 ? -0.344 3.040 2.235 1.00 97.62 131 ILE A CA 1
ATOM 1003 C C . ILE A 1 131 ? 0.612 2.316 1.297 1.00 97.62 131 ILE A C 1
ATOM 1005 O O . ILE A 1 131 ? 1.681 1.861 1.697 1.00 97.62 131 ILE A O 1
ATOM 1009 N N . SER A 1 132 ? 0.231 2.209 0.031 1.00 97.38 132 SER A N 1
ATOM 1010 C CA . SER A 1 132 ? 1.062 1.643 -1.026 1.00 97.38 132 SER A CA 1
ATOM 1011 C C . SER A 1 132 ? 2.252 2.543 -1.324 1.00 97.38 132 SER A C 1
ATOM 1013 O O . SER A 1 132 ? 2.175 3.769 -1.242 1.00 97.38 132 SER A O 1
ATOM 1015 N N . LYS A 1 133 ? 3.365 1.940 -1.739 1.00 95.88 133 LYS A N 1
ATOM 1016 C CA . LYS A 1 133 ? 4.486 2.687 -2.328 1.00 95.88 133 LYS A CA 1
ATOM 1017 C C . LYS A 1 133 ? 4.157 3.193 -3.735 1.00 95.88 133 LYS A C 1
ATOM 1019 O O . LYS A 1 133 ? 4.802 4.135 -4.192 1.00 95.88 133 LYS A O 1
ATOM 1024 N N . ALA A 1 134 ? 3.124 2.634 -4.368 1.00 95.25 134 ALA A N 1
ATOM 1025 C CA . ALA A 1 134 ? 2.649 3.089 -5.660 1.00 95.25 134 ALA A CA 1
ATOM 1026 C C . ALA A 1 134 ? 2.049 4.483 -5.535 1.00 95.25 134 ALA A C 1
ATOM 1028 O O . ALA A 1 134 ? 1.362 4.802 -4.562 1.00 95.25 134 ALA A O 1
ATOM 1029 N N . THR A 1 135 ? 2.305 5.299 -6.551 1.00 92.44 135 THR A N 1
ATOM 1030 C CA . THR A 1 135 ? 1.793 6.660 -6.636 1.00 92.44 135 THR A CA 1
ATOM 1031 C C . THR A 1 135 ? 1.103 6.914 -7.965 1.00 92.44 135 THR A C 1
ATOM 1033 O O . THR A 1 135 ? 1.527 6.420 -9.021 1.00 92.44 135 THR A O 1
ATOM 1036 N N . SER A 1 136 ? 0.083 7.761 -7.907 1.00 89.81 136 SER A N 1
ATOM 1037 C CA . SER A 1 136 ? -0.533 8.410 -9.058 1.00 89.81 136 SER A CA 1
ATOM 1038 C C . SER A 1 136 ? -0.757 9.881 -8.708 1.00 89.81 136 SER A C 1
ATOM 1040 O O . SER A 1 136 ? -1.051 10.223 -7.565 1.00 89.81 136 SER A O 1
ATOM 1042 N N . ASP A 1 137 ? -0.493 10.771 -9.664 1.00 85.62 137 ASP A N 1
ATOM 1043 C CA . ASP A 1 137 ? -0.572 12.232 -9.483 1.00 85.62 137 ASP A CA 1
ATOM 1044 C C . ASP A 1 137 ? 0.216 12.772 -8.271 1.00 85.62 137 ASP A C 1
ATOM 1046 O O . ASP A 1 137 ? -0.191 13.722 -7.606 1.00 85.62 137 ASP A O 1
ATOM 1050 N N . GLY A 1 138 ? 1.347 12.140 -7.947 1.00 86.50 138 GLY A N 1
ATOM 1051 C CA . GLY A 1 138 ? 2.182 12.527 -6.805 1.00 86.50 138 GLY A CA 1
ATOM 1052 C C . GLY A 1 138 ? 1.638 12.113 -5.433 1.00 86.50 138 GLY A C 1
ATOM 1053 O O . GLY A 1 138 ? 2.243 12.469 -4.427 1.00 86.50 138 GLY A O 1
ATOM 1054 N N . SER A 1 139 ? 0.542 11.350 -5.375 1.00 90.00 139 SER A N 1
ATOM 1055 C CA . SER A 1 139 ? -0.036 10.818 -4.135 1.00 90.00 139 SER A CA 1
ATOM 1056 C C . SER A 1 139 ? 0.045 9.295 -4.089 1.00 90.00 139 SER A C 1
ATOM 1058 O O . SER A 1 139 ? -0.134 8.625 -5.106 1.00 90.00 139 SER A O 1
ATOM 1060 N N . ASN A 1 140 ? 0.308 8.735 -2.908 1.00 94.62 140 ASN A N 1
ATOM 1061 C CA . ASN A 1 140 ? 0.344 7.289 -2.702 1.00 94.62 140 ASN A CA 1
ATOM 1062 C C . ASN A 1 140 ? -1.052 6.668 -2.718 1.00 94.62 140 ASN A C 1
ATOM 1064 O O . ASN A 1 140 ? -2.008 7.254 -2.204 1.00 94.62 140 ASN A O 1
ATOM 1068 N N . HIS A 1 141 ? -1.163 5.454 -3.256 1.00 95.56 141 HIS A N 1
ATOM 1069 C CA . HIS A 1 141 ? -2.416 4.715 -3.163 1.00 95.56 141 HIS A CA 1
ATOM 1070 C C . HIS A 1 141 ? -2.654 4.292 -1.708 1.00 95.56 141 HIS A C 1
ATOM 1072 O O . HIS A 1 141 ? -1.727 3.900 -1.004 1.00 95.56 141 HIS A O 1
ATOM 1078 N N . THR A 1 142 ? -3.896 4.363 -1.241 1.00 96.88 142 THR A N 1
ATOM 1079 C CA . THR A 1 142 ? -4.268 4.003 0.133 1.00 96.88 142 THR A CA 1
ATOM 1080 C C . THR A 1 142 ? -5.345 2.937 0.108 1.00 96.88 142 THR A C 1
ATOM 1082 O O . THR A 1 142 ? -6.408 3.162 -0.462 1.00 96.88 142 THR A O 1
ATOM 1085 N N . PHE A 1 143 ? -5.096 1.807 0.761 1.00 97.94 143 PHE A N 1
ATOM 1086 C CA . PHE A 1 143 ? -6.052 0.723 0.962 1.00 97.94 143 PHE A CA 1
ATOM 1087 C C . PHE A 1 143 ? -6.641 0.849 2.362 1.00 97.94 143 PHE A C 1
ATOM 1089 O O . PHE A 1 143 ? -5.910 0.941 3.340 1.00 97.94 143 PHE A O 1
ATOM 1096 N N . SER A 1 144 ? -7.962 0.899 2.463 1.00 97.81 144 SER A N 1
ATOM 1097 C CA . SER A 1 144 ? -8.711 1.047 3.707 1.00 97.81 144 SER A CA 1
ATOM 1098 C C . SER A 1 144 ? -9.631 -0.149 3.920 1.00 97.81 144 SER A C 1
ATOM 1100 O O . SER A 1 144 ? -10.308 -0.587 2.990 1.00 97.81 144 SER A O 1
ATOM 1102 N N . ILE A 1 145 ? -9.697 -0.632 5.157 1.00 98.06 145 ILE A N 1
ATOM 1103 C CA . ILE A 1 145 ? -10.710 -1.586 5.610 1.00 98.06 145 ILE A CA 1
ATOM 1104 C C . ILE A 1 145 ? -11.426 -0.952 6.797 1.00 98.06 145 ILE A C 1
ATOM 1106 O O . ILE A 1 145 ? -10.789 -0.609 7.792 1.00 98.06 145 ILE A O 1
ATOM 1110 N N . SER A 1 146 ? -12.738 -0.771 6.680 1.00 97.31 146 SER A N 1
ATOM 1111 C CA . SER A 1 146 ? -13.579 -0.237 7.749 1.00 97.31 146 SER A CA 1
ATOM 1112 C C . SER A 1 146 ? -14.475 -1.340 8.288 1.00 97.31 146 SER A C 1
ATOM 1114 O O . SER A 1 146 ? -15.243 -1.921 7.527 1.00 97.31 146 SER A O 1
ATOM 1116 N N . HIS A 1 147 ? -14.401 -1.608 9.587 1.00 96.81 147 HIS A N 1
ATOM 1117 C CA . HIS A 1 147 ? -15.384 -2.428 10.282 1.00 96.81 147 HIS A CA 1
ATOM 1118 C C . HIS A 1 147 ? -16.506 -1.522 10.776 1.00 96.81 147 HIS A C 1
ATOM 1120 O O . HIS A 1 147 ? -16.279 -0.611 11.575 1.00 96.81 147 HIS A O 1
ATOM 1126 N N . THR A 1 148 ? -17.714 -1.753 10.277 1.00 93.75 148 THR A N 1
ATOM 1127 C CA . THR A 1 148 ? -18.916 -0.990 10.618 1.00 93.75 148 THR A CA 1
ATOM 1128 C C . THR A 1 148 ? -19.988 -1.923 11.174 1.00 93.75 148 THR A C 1
ATOM 1130 O O . THR A 1 148 ? -19.906 -3.142 11.038 1.00 93.75 148 THR A O 1
ATOM 1133 N N . SER A 1 149 ? -21.055 -1.360 11.739 1.00 87.88 149 SER A N 1
ATOM 1134 C CA . SER A 1 149 ? -22.219 -2.144 12.171 1.00 87.88 149 SER A CA 1
ATOM 1135 C C . SER A 1 149 ? -22.930 -2.879 11.026 1.00 87.88 149 SER A C 1
ATOM 1137 O O . SER A 1 149 ? -23.662 -3.831 11.284 1.00 87.88 149 SER A O 1
ATOM 1139 N N . ALA A 1 150 ? -22.723 -2.456 9.774 1.00 88.12 150 ALA A N 1
ATOM 1140 C CA . ALA A 1 150 ? -23.267 -3.103 8.582 1.00 88.12 150 ALA A CA 1
ATOM 1141 C C . ALA A 1 150 ? -22.339 -4.192 8.007 1.00 88.12 150 ALA A C 1
ATOM 1143 O O . ALA A 1 150 ? -22.743 -4.917 7.098 1.00 88.12 150 ALA A O 1
ATOM 1144 N N . GLY A 1 151 ? -21.115 -4.321 8.529 1.00 89.25 151 GLY A N 1
ATOM 1145 C CA . GLY A 1 151 ? -20.090 -5.236 8.038 1.00 89.25 151 GLY A CA 1
ATOM 1146 C C . GLY A 1 151 ? -18.783 -4.530 7.674 1.00 89.25 151 GLY A C 1
ATOM 1147 O O . GLY A 1 151 ? -18.526 -3.398 8.088 1.00 89.25 151 GLY A O 1
ATOM 1148 N N . ASN A 1 152 ? -17.943 -5.230 6.910 1.00 91.69 152 ASN A N 1
ATOM 1149 C CA . ASN A 1 152 ? -16.616 -4.759 6.523 1.00 91.69 152 ASN A CA 1
ATOM 1150 C C . ASN A 1 152 ? -16.631 -4.126 5.128 1.00 91.69 152 ASN A C 1
ATOM 1152 O O . ASN A 1 152 ? -16.858 -4.829 4.142 1.00 91.69 152 ASN A O 1
ATOM 1156 N N . ASP A 1 153 ? -16.280 -2.847 5.047 1.00 95.44 153 ASP A N 1
ATOM 1157 C CA . ASP A 1 153 ? -16.083 -2.131 3.789 1.00 95.44 153 ASP A CA 1
ATOM 1158 C C . ASP A 1 153 ? -14.601 -2.091 3.431 1.00 95.44 153 ASP A C 1
ATOM 1160 O O . ASP A 1 153 ? -13.763 -1.666 4.229 1.00 95.44 153 ASP A O 1
ATOM 1164 N N . LYS A 1 154 ? -14.271 -2.497 2.206 1.00 96.56 154 LYS A N 1
ATOM 1165 C CA . LYS A 1 154 ? -12.915 -2.416 1.659 1.00 96.56 154 LYS A CA 1
ATOM 1166 C C . LYS A 1 154 ? -12.909 -1.400 0.544 1.00 96.56 154 LYS A C 1
ATOM 1168 O O . LYS A 1 154 ? -13.688 -1.521 -0.399 1.00 96.56 154 LYS A O 1
ATOM 1173 N N . THR A 1 155 ? -12.064 -0.388 0.668 1.00 96.94 155 THR A N 1
ATOM 1174 C CA . THR A 1 155 ? -11.926 0.654 -0.347 1.00 96.94 155 THR A CA 1
ATOM 1175 C C . THR A 1 155 ? -10.470 0.996 -0.581 1.00 96.94 155 THR A C 1
ATOM 1177 O O . THR A 1 155 ? -9.632 0.834 0.301 1.00 96.94 155 THR A O 1
ATOM 1180 N N . CYS A 1 156 ? -10.137 1.431 -1.784 1.00 96.62 156 CYS A N 1
ATOM 1181 C CA . CYS A 1 156 ? -8.829 1.954 -2.108 1.00 96.62 156 CYS A CA 1
ATOM 1182 C C . CYS A 1 156 ? -8.988 3.320 -2.778 1.00 96.62 156 CYS A C 1
ATOM 1184 O O . CYS A 1 156 ? -9.996 3.578 -3.442 1.00 96.62 156 CYS A O 1
ATOM 1186 N N . THR A 1 157 ? -7.981 4.174 -2.627 1.00 95.19 157 THR A N 1
ATOM 1187 C CA . THR A 1 157 ? -7.919 5.488 -3.270 1.00 95.19 157 THR A CA 1
ATOM 1188 C C . THR A 1 157 ? -6.546 5.680 -3.905 1.00 95.19 157 THR A C 1
ATOM 1190 O O . THR A 1 157 ? -5.541 5.572 -3.211 1.00 95.19 157 THR A O 1
ATOM 1193 N N . ALA A 1 158 ? -6.500 5.983 -5.200 1.00 91.81 158 ALA A N 1
ATOM 1194 C CA . ALA A 1 158 ? -5.303 6.199 -6.011 1.00 91.81 158 ALA A CA 1
ATOM 1195 C C . ALA A 1 158 ? -5.129 7.661 -6.475 1.00 91.81 158 ALA A C 1
ATOM 1197 O O . ALA A 1 158 ? -4.251 7.941 -7.273 1.00 91.81 158 ALA A O 1
ATOM 1198 N N . GLY A 1 159 ? -5.935 8.616 -5.999 1.00 83.06 159 GLY A N 1
ATOM 1199 C CA . GLY A 1 159 ? -5.909 9.999 -6.504 1.00 83.06 159 GLY A CA 1
ATOM 1200 C C . GLY A 1 159 ? -6.817 10.188 -7.725 1.00 83.06 159 GLY A C 1
ATOM 1201 O O . GLY A 1 159 ? -7.824 9.490 -7.852 1.00 83.06 159 GLY A O 1
ATOM 1202 N N . THR A 1 160 ? -6.515 11.152 -8.602 1.00 81.56 160 THR A N 1
ATOM 1203 C CA . THR A 1 160 ? -7.367 11.483 -9.766 1.00 81.56 160 THR A CA 1
ATOM 1204 C C . THR A 1 160 ? -7.172 10.536 -10.952 1.00 81.56 160 THR A C 1
ATOM 1206 O O . THR A 1 160 ? -8.129 10.223 -11.659 1.00 81.56 160 THR A O 1
ATOM 1209 N N . SER A 1 161 ? -5.958 10.031 -11.136 1.00 78.81 161 SER A N 1
ATOM 1210 C CA . SER A 1 161 ? -5.571 9.049 -12.137 1.00 78.81 161 SER A CA 1
ATOM 1211 C C . SER A 1 161 ? -5.593 7.666 -11.500 1.00 78.81 161 SER A C 1
ATOM 1213 O O . SER A 1 161 ? -4.726 7.318 -10.708 1.00 78.81 161 SER A O 1
ATOM 1215 N N . ASN A 1 162 ? -6.562 6.841 -11.881 1.00 78.50 162 ASN A N 1
ATOM 1216 C CA . ASN A 1 162 ? -6.691 5.459 -11.413 1.00 78.50 162 ASN A CA 1
ATOM 1217 C C . ASN A 1 162 ? -6.290 4.438 -12.495 1.00 78.50 162 ASN A C 1
ATOM 1219 O O . ASN A 1 162 ? -6.621 3.257 -12.415 1.00 78.50 162 ASN A O 1
ATOM 1223 N N . ASN A 1 163 ? -5.575 4.867 -13.535 1.00 78.88 163 ASN A N 1
ATOM 1224 C CA . ASN A 1 163 ? -5.215 4.005 -14.665 1.00 78.88 163 ASN A CA 1
ATOM 1225 C C . ASN A 1 163 ? -3.994 3.120 -14.383 1.00 78.88 163 ASN A C 1
ATOM 1227 O O . ASN A 1 163 ? -3.860 2.066 -15.000 1.00 78.88 163 ASN A O 1
ATOM 1231 N N . ASN A 1 164 ? -3.173 3.483 -13.399 1.00 83.06 164 ASN A N 1
ATOM 1232 C CA . ASN A 1 164 ? -1.939 2.791 -13.047 1.00 83.06 164 ASN A CA 1
ATOM 1233 C C . ASN A 1 164 ? -2.090 2.022 -11.731 1.00 83.06 164 ASN A C 1
ATOM 1235 O O . ASN A 1 164 ? -2.789 2.475 -10.830 1.00 83.06 164 ASN A O 1
ATOM 1239 N N . GLY A 1 165 ? -1.427 0.874 -11.606 1.00 88.50 165 GLY A N 1
ATOM 1240 C CA . GLY A 1 165 ? -1.578 0.016 -10.428 1.00 88.50 165 GLY A CA 1
ATOM 1241 C C . GLY A 1 165 ? -2.905 -0.753 -10.408 1.00 88.50 165 GLY A C 1
ATOM 1242 O O . GLY A 1 165 ? -3.679 -0.741 -11.380 1.00 88.50 165 GLY A O 1
ATOM 1243 N N . SER A 1 166 ? -3.161 -1.459 -9.305 1.00 91.69 166 SER A N 1
ATOM 1244 C CA . SER A 1 166 ? -4.398 -2.228 -9.113 1.00 91.69 166 SER A CA 1
ATOM 1245 C C . SER A 1 166 ? -5.492 -1.418 -8.419 1.00 91.69 166 SER A C 1
ATOM 1247 O O . SER A 1 166 ? -6.666 -1.726 -8.615 1.00 91.69 166 SER A O 1
ATOM 1249 N N . CYS A 1 167 ? -5.155 -0.352 -7.685 1.00 93.94 167 CYS A N 1
ATOM 1250 C CA . CYS A 1 167 ? -6.180 0.481 -7.063 1.00 93.94 167 CYS A CA 1
ATOM 1251 C C . CYS A 1 167 ? -6.945 1.338 -8.089 1.00 93.94 167 CYS A C 1
ATOM 1253 O O . CYS A 1 167 ? -6.370 2.213 -8.737 1.00 93.94 167 CYS A O 1
ATOM 1255 N N . LYS A 1 168 ? -8.265 1.121 -8.210 1.00 92.31 168 LYS A N 1
ATOM 1256 C CA . LYS A 1 168 ? -9.138 1.803 -9.186 1.00 92.31 168 LYS A CA 1
ATOM 1257 C C . LYS A 1 168 ? -10.077 2.873 -8.613 1.00 92.31 168 LYS A C 1
ATOM 1259 O O . LYS A 1 168 ? -10.953 3.327 -9.341 1.00 92.31 168 LYS A O 1
ATOM 1264 N N . ASN A 1 169 ? -9.844 3.341 -7.383 1.00 92.75 169 ASN A N 1
ATOM 1265 C CA . ASN A 1 169 ? -10.775 4.158 -6.588 1.00 92.75 169 ASN A CA 1
ATOM 1266 C C . ASN A 1 169 ? -12.107 3.440 -6.323 1.00 92.75 169 ASN A C 1
ATOM 1268 O O . ASN A 1 169 ? -12.906 3.229 -7.231 1.00 92.75 169 ASN A O 1
ATOM 1272 N N . GLY A 1 170 ? -12.379 3.119 -5.061 1.00 92.62 170 GLY A N 1
ATOM 1273 C CA . GLY A 1 170 ? -13.583 2.390 -4.658 1.00 92.62 170 GLY A CA 1
ATOM 1274 C C . GLY A 1 170 ? -13.252 1.007 -4.119 1.00 92.62 170 GLY A C 1
ATOM 1275 O O . GLY A 1 170 ? -12.199 0.826 -3.514 1.00 92.62 170 GLY A O 1
ATOM 1276 N N . SER A 1 171 ? -14.166 0.052 -4.276 1.00 92.94 171 SER A N 1
ATOM 1277 C CA . SER A 1 171 ? -14.034 -1.272 -3.663 1.00 92.94 171 SER A CA 1
ATOM 1278 C C . SER A 1 171 ? -12.984 -2.158 -4.330 1.00 92.94 171 SER A C 1
ATOM 1280 O O . SER A 1 171 ? -12.753 -2.057 -5.535 1.00 92.94 171 SER A O 1
ATOM 1282 N N . TRP A 1 172 ? -12.382 -3.037 -3.530 1.00 92.25 172 TRP A N 1
ATOM 1283 C CA . TRP A 1 172 ? -11.403 -4.046 -3.938 1.00 92.25 172 TRP A CA 1
ATOM 1284 C C . TRP A 1 172 ? -11.607 -5.353 -3.163 1.00 92.25 172 TRP A C 1
ATOM 1286 O O . TRP A 1 172 ? -12.193 -5.312 -2.052 1.00 92.25 172 TRP A O 1
#

Foldseek 3Di:
DDDDDDDDDDPPDDPPDPPPPPVVVVVVVVVPPDDDDPVNVVVVVVVVVVVCVVVVVVVLLVVQQVLVVLLVVLQVLLVVLLVVLCVPVLFSVCVFDPPSSPDPSVAADDDDARHKTWPDTGSQKTKIKGWGPHADPNGTKIWIWIQDPVGIFTFIDRPPDQPGYPHNGGGD

Secondary structure (DSSP, 8-state):
--PPPPPPPPS--------TTHHHHHHHHHHSS-PPPHHHHHHHHHHHHHHHHHHHHHHHHHHHHHHHHHHHHHHHHHHHHHHHHHHHHS-GGGSSSGGGG-S--SS-BSSSTT-EEEEEE-SS-EEEEEEEEEEETTEEEEEEEEEETTEEEEEEE--S--SSSS--SEE-

Sequence (172 aa):
MKPERPRRSDPNQAPTQKDPKLLPKLIKRLRDARGFTLVELLVVILIIAIIAAIALPAYLDHEKKGQDSDAESNARNLVSKVELCYATSEDYTQCDTQAAFGTDLGLDWGTNPGQVSVVSATKNTYKATAISKATSDGSNHTFSISHTSAGNDKTCTAGTSNNNGSCKNGSW

Radius of gyration: 36.78 Å; chains: 1; bounding box: 125×57×60 Å